Protein AF-A0A317SLW3-F1 (afdb_monomer_lite)

Radius of gyration: 22.42 Å; chains: 1; bounding box: 59×40×47 Å

Structure (mmCIF, N/CA/C/O backbone):
data_AF-A0A317SLW3-F1
#
_entry.id   AF-A0A317SLW3-F1
#
loop_
_atom_site.group_PDB
_atom_site.id
_atom_site.type_symbol
_atom_site.label_atom_id
_atom_site.label_alt_id
_atom_site.label_comp_id
_atom_site.label_asym_id
_atom_site.label_entity_id
_atom_site.label_seq_id
_atom_site.pdbx_PDB_ins_code
_atom_site.Cartn_x
_atom_site.Cartn_y
_atom_site.Cartn_z
_atom_site.occupancy
_atom_site.B_iso_or_equiv
_atom_site.auth_seq_id
_atom_site.auth_comp_id
_atom_site.auth_asym_id
_atom_site.auth_atom_id
_atom_site.pdbx_PDB_model_num
ATOM 1 N N . SER A 1 1 ? 42.976 -28.446 3.395 1.00 30.84 1 SER A N 1
ATOM 2 C CA . SER A 1 1 ? 41.581 -28.714 2.984 1.00 30.84 1 SER A CA 1
ATOM 3 C C . SER A 1 1 ? 40.654 -27.689 3.606 1.00 30.84 1 SER A C 1
ATOM 5 O O . SER A 1 1 ? 40.950 -27.311 4.733 1.00 30.84 1 SER A O 1
ATOM 7 N N . PRO A 1 2 ? 39.479 -27.385 3.028 1.00 50.72 2 PRO A N 1
ATOM 8 C CA . PRO A 1 2 ? 39.105 -27.071 1.635 1.00 50.72 2 PRO A CA 1
ATOM 9 C C . PRO A 1 2 ? 38.513 -25.615 1.605 1.00 50.72 2 PRO A C 1
ATOM 11 O O . PRO A 1 2 ? 38.547 -24.939 2.622 1.00 50.72 2 PRO A O 1
ATOM 14 N N . SER A 1 3 ? 38.066 -24.958 0.531 1.00 37.44 3 SER A N 1
ATOM 15 C CA . SER A 1 3 ? 37.226 -25.420 -0.567 1.00 37.44 3 SER A CA 1
ATOM 16 C C . SER A 1 3 ? 37.436 -24.594 -1.833 1.00 37.44 3 SER A C 1
ATOM 18 O O . SER A 1 3 ? 37.344 -23.370 -1.863 1.00 37.44 3 SER A O 1
ATOM 20 N N . ASN A 1 4 ? 37.693 -25.360 -2.880 1.00 46.94 4 ASN A N 1
ATOM 21 C CA . ASN A 1 4 ? 37.634 -25.049 -4.290 1.00 46.94 4 ASN A CA 1
ATOM 22 C C . ASN A 1 4 ? 36.160 -24.819 -4.688 1.00 46.94 4 ASN A C 1
ATOM 24 O O . ASN A 1 4 ? 35.327 -25.682 -4.421 1.00 46.94 4 ASN A O 1
ATOM 28 N N . TYR A 1 5 ? 35.838 -23.681 -5.307 1.00 36.78 5 TYR A N 1
ATOM 29 C CA . TYR A 1 5 ? 34.632 -23.542 -6.129 1.00 36.78 5 TYR A CA 1
ATOM 30 C C . TYR A 1 5 ? 35.034 -22.886 -7.458 1.00 36.78 5 TYR A C 1
ATOM 32 O O . TYR A 1 5 ? 35.355 -21.695 -7.480 1.00 36.78 5 TYR A O 1
ATOM 40 N N . PRO A 1 6 ? 35.087 -23.654 -8.557 1.00 56.91 6 PRO A N 1
ATOM 41 C CA . PRO A 1 6 ? 35.470 -23.164 -9.867 1.00 56.91 6 PRO A CA 1
ATOM 42 C C . PRO A 1 6 ? 34.224 -22.634 -10.576 1.00 56.91 6 PRO A C 1
ATOM 44 O O . PRO A 1 6 ? 33.366 -23.408 -10.984 1.00 56.91 6 PRO A O 1
ATOM 47 N N . TYR A 1 7 ? 34.121 -21.320 -10.753 1.00 40.25 7 TYR A N 1
ATOM 48 C CA . TYR A 1 7 ? 33.251 -20.760 -11.786 1.00 40.25 7 TYR A CA 1
ATOM 49 C C . TYR A 1 7 ? 34.070 -19.794 -12.629 1.00 40.25 7 TYR A C 1
ATOM 51 O O . TYR A 1 7 ? 34.495 -18.729 -12.187 1.00 40.25 7 TYR A O 1
ATOM 59 N N . GLN A 1 8 ? 34.362 -20.263 -13.838 1.00 43.31 8 GLN A N 1
ATOM 60 C CA . GLN A 1 8 ? 35.115 -19.577 -14.871 1.00 43.31 8 GLN A CA 1
ATOM 61 C C . GLN A 1 8 ? 34.448 -18.238 -15.192 1.00 43.31 8 GLN A C 1
ATOM 63 O O . GLN A 1 8 ? 33.287 -18.188 -15.588 1.00 43.31 8 GLN A O 1
ATOM 68 N N . ILE A 1 9 ? 35.207 -17.158 -15.032 1.00 47.69 9 ILE A N 1
ATOM 69 C CA . ILE A 1 9 ? 34.897 -15.841 -15.582 1.00 47.69 9 ILE A CA 1
ATOM 70 C C . ILE A 1 9 ? 35.158 -15.932 -17.092 1.00 47.69 9 ILE A C 1
ATOM 72 O O . ILE A 1 9 ? 36.314 -16.156 -17.464 1.00 47.69 9 ILE A O 1
ATOM 76 N N . PRO A 1 10 ? 34.175 -15.734 -17.991 1.00 42.03 10 PRO A N 1
ATOM 77 C CA . PRO A 1 10 ? 34.508 -15.420 -19.368 1.00 42.03 10 PRO A CA 1
ATOM 78 C C . PRO A 1 10 ? 35.061 -13.992 -19.388 1.00 42.03 10 PRO A C 1
ATOM 80 O O . PRO A 1 10 ? 34.327 -13.006 -19.324 1.00 42.03 10 PRO A O 1
ATOM 83 N N . LEU A 1 11 ? 36.391 -13.904 -19.416 1.00 50.09 11 LEU A N 1
ATOM 84 C CA . LEU A 1 11 ? 37.143 -12.726 -19.821 1.00 50.09 11 LEU A CA 1
ATOM 85 C C . LEU A 1 11 ? 36.726 -12.342 -21.240 1.00 50.09 11 LEU A C 1
ATOM 87 O O . LEU A 1 11 ? 37.082 -13.016 -22.202 1.00 50.09 11 LEU A O 1
ATOM 91 N N . ALA A 1 12 ? 36.037 -11.218 -21.365 1.00 45.72 12 ALA A N 1
ATOM 92 C CA . ALA A 1 12 ? 36.122 -10.393 -22.558 1.00 45.72 12 ALA A CA 1
ATOM 93 C C . ALA A 1 12 ? 35.972 -8.918 -22.160 1.00 45.72 12 ALA A C 1
ATOM 95 O O . ALA A 1 12 ? 34.989 -8.257 -22.477 1.00 45.72 12 ALA A O 1
ATOM 96 N N . CYS A 1 13 ? 36.969 -8.400 -21.438 1.00 45.09 13 CYS A N 1
ATOM 97 C CA . CYS A 1 13 ? 37.323 -6.988 -21.549 1.00 45.09 13 CYS A CA 1
ATOM 98 C C . CYS A 1 13 ? 38.068 -6.824 -22.880 1.00 45.09 13 CYS A C 1
ATOM 100 O O . CYS A 1 13 ? 39.253 -7.138 -22.954 1.00 45.09 13 CYS A O 1
ATOM 102 N N . ALA A 1 14 ? 37.380 -6.377 -23.929 1.00 55.56 14 ALA A N 1
ATOM 103 C CA . ALA A 1 14 ? 38.040 -5.810 -25.104 1.00 55.56 14 ALA A CA 1
ATOM 104 C C . ALA A 1 14 ? 38.285 -4.303 -24.864 1.00 55.56 14 ALA A C 1
ATOM 106 O O . ALA A 1 14 ? 37.487 -3.672 -24.161 1.00 55.56 14 ALA A O 1
ATOM 107 N N . PRO A 1 15 ? 39.397 -3.739 -25.369 1.00 56.66 15 PRO A N 1
ATOM 108 C CA . PRO A 1 15 ? 39.832 -2.385 -25.043 1.00 56.66 15 PRO A CA 1
ATOM 109 C C . PRO A 1 15 ? 38.891 -1.305 -25.592 1.00 56.66 15 PRO A C 1
ATOM 111 O O . PRO A 1 15 ? 38.183 -1.496 -26.577 1.00 56.66 15 PRO A O 1
ATOM 114 N N . LEU A 1 16 ? 38.906 -0.163 -24.902 1.00 61.38 16 LEU A N 1
ATOM 115 C CA . LEU A 1 16 ? 38.227 1.080 -25.257 1.00 61.38 16 LEU A CA 1
ATOM 116 C C . LEU A 1 16 ? 38.640 1.549 -26.658 1.00 61.38 16 LEU A C 1
ATOM 118 O O . LEU A 1 16 ? 39.768 2.002 -26.824 1.00 61.38 16 LEU A O 1
ATOM 122 N N . ASP A 1 17 ? 37.705 1.553 -27.608 1.00 44.03 17 ASP A N 1
ATOM 123 C CA . ASP A 1 17 ? 37.828 2.348 -28.829 1.00 44.03 17 ASP A CA 1
ATOM 124 C C . ASP 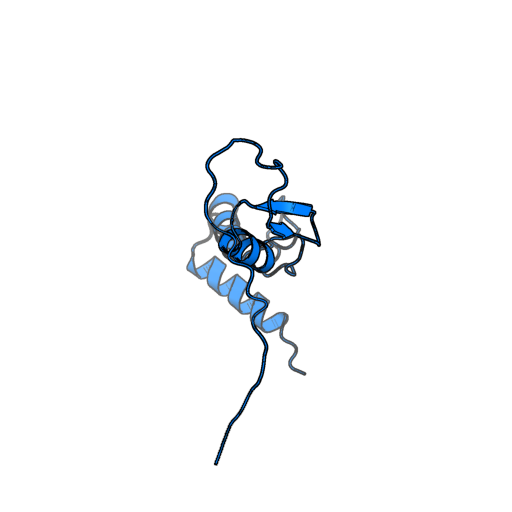A 1 17 ? 36.659 3.328 -28.946 1.00 44.03 17 ASP A C 1
ATOM 126 O O . ASP A 1 17 ? 35.479 2.974 -28.992 1.00 44.03 17 ASP A O 1
ATOM 130 N N . THR A 1 18 ? 37.025 4.607 -28.932 1.00 64.94 18 THR A N 1
ATOM 131 C CA . THR A 1 18 ? 36.135 5.762 -29.033 1.00 64.94 18 THR A CA 1
ATOM 132 C C . THR A 1 18 ? 35.700 5.926 -30.484 1.00 64.94 18 THR A C 1
ATOM 134 O O . THR A 1 18 ? 36.284 6.724 -31.204 1.00 64.94 18 THR A O 1
ATOM 137 N N . THR A 1 19 ? 34.665 5.215 -30.931 1.00 50.62 19 THR A N 1
ATOM 138 C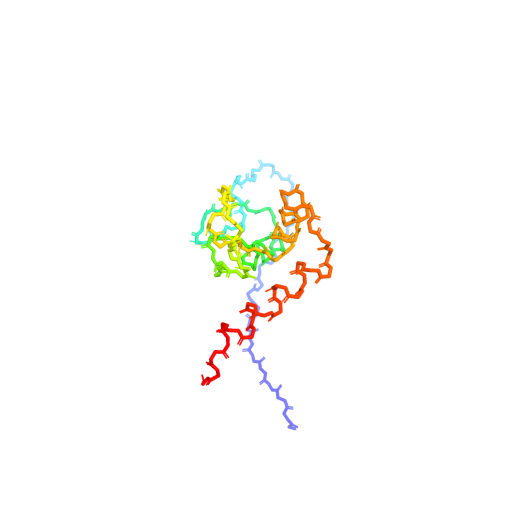 CA . THR A 1 19 ? 33.851 5.663 -32.072 1.00 50.62 19 THR A CA 1
ATOM 139 C C . THR A 1 19 ? 32.385 5.294 -31.862 1.00 50.62 19 THR A C 1
ATOM 141 O O . THR A 1 19 ? 32.035 4.241 -31.335 1.00 50.62 19 THR A O 1
ATOM 144 N N . ALA A 1 20 ? 31.521 6.251 -32.180 1.00 63.94 20 ALA A N 1
ATOM 145 C CA . ALA A 1 20 ? 30.094 6.210 -31.941 1.00 63.94 20 ALA A CA 1
ATOM 146 C C . ALA A 1 20 ? 29.389 5.179 -32.836 1.00 63.94 20 ALA A C 1
ATOM 148 O O . ALA A 1 20 ? 29.179 5.443 -34.010 1.00 63.94 20 ALA A O 1
ATOM 149 N N . ASP A 1 21 ? 28.953 4.068 -32.246 1.00 56.44 21 ASP A N 1
ATOM 150 C CA . ASP A 1 21 ? 27.689 3.404 -32.585 1.00 56.44 21 ASP A CA 1
ATOM 151 C C . ASP A 1 21 ? 27.257 2.547 -31.386 1.00 56.44 21 ASP A C 1
ATOM 153 O O . ASP A 1 21 ? 27.620 1.383 -31.230 1.00 56.44 21 ASP A O 1
ATOM 157 N N . ARG A 1 22 ? 26.558 3.169 -30.429 1.00 56.78 22 ARG A N 1
ATOM 158 C CA . ARG A 1 22 ? 25.955 2.424 -29.320 1.00 56.78 22 ARG A CA 1
ATOM 159 C C . ARG A 1 22 ? 24.622 1.886 -29.833 1.00 56.78 22 ARG A C 1
ATOM 161 O O . ARG A 1 22 ? 23.713 2.708 -30.003 1.00 56.78 22 ARG A O 1
ATOM 168 N N . PRO A 1 23 ? 24.433 0.563 -30.009 1.00 50.66 23 PRO A N 1
ATOM 169 C CA . PRO A 1 23 ? 23.096 0.045 -30.223 1.00 50.66 23 PRO A CA 1
ATOM 170 C C . PRO A 1 23 ? 22.260 0.514 -29.036 1.00 50.66 23 PRO A C 1
ATOM 172 O O . PRO A 1 23 ? 22.572 0.230 -27.879 1.00 50.66 23 PRO A O 1
ATOM 175 N N . SER A 1 24 ? 21.212 1.289 -29.310 1.00 52.75 24 SER A N 1
ATOM 176 C CA . SER A 1 24 ? 20.308 1.865 -28.303 1.00 52.75 24 SER A CA 1
ATOM 177 C C . SER A 1 24 ? 19.424 0.800 -27.638 1.00 52.75 24 SER A C 1
ATOM 179 O O . SER A 1 24 ? 18.327 1.088 -27.160 1.00 52.75 24 SER A O 1
ATOM 181 N N . ASN A 1 25 ? 19.902 -0.444 -27.607 1.00 50.38 25 ASN A N 1
ATOM 182 C CA . ASN A 1 25 ? 19.330 -1.533 -26.856 1.00 50.38 25 ASN A CA 1
ATOM 183 C C . ASN A 1 25 ? 19.855 -1.427 -25.424 1.00 50.38 25 ASN A C 1
ATOM 185 O O . ASN A 1 25 ? 21.052 -1.575 -25.180 1.00 50.38 25 ASN A O 1
ATOM 189 N N . PRO A 1 26 ? 18.981 -1.130 -24.459 1.00 56.09 26 PRO A N 1
ATOM 190 C CA . PRO A 1 26 ? 19.382 -1.111 -23.070 1.00 56.09 26 PRO A CA 1
ATOM 191 C C . PRO A 1 26 ? 19.799 -2.532 -22.675 1.00 56.09 26 PRO A C 1
ATOM 193 O O . PRO A 1 26 ? 19.024 -3.463 -22.897 1.00 56.09 26 PRO A O 1
ATOM 196 N N . PRO A 1 27 ? 20.993 -2.712 -22.087 1.00 68.75 27 PRO A N 1
ATOM 197 C CA . PRO A 1 27 ? 21.529 -4.038 -21.785 1.00 68.75 27 PRO A CA 1
ATOM 198 C C . PRO A 1 27 ? 20.751 -4.774 -20.686 1.00 68.75 27 PRO A C 1
ATOM 200 O O . PRO A 1 27 ? 20.920 -5.976 -20.514 1.00 68.75 27 PRO A O 1
ATOM 203 N N . TYR A 1 28 ? 19.887 -4.076 -19.943 1.00 75.00 28 TYR A N 1
ATOM 204 C CA . TYR A 1 28 ? 19.165 -4.632 -18.803 1.00 75.00 28 TYR A CA 1
ATOM 205 C C . TYR A 1 28 ? 17.658 -4.516 -19.021 1.00 75.00 28 TYR A C 1
ATOM 207 O O . TYR A 1 28 ? 17.054 -3.473 -18.768 1.00 75.00 28 TYR A O 1
ATOM 215 N N . ILE A 1 29 ? 17.041 -5.598 -19.491 1.00 74.19 29 ILE A N 1
ATOM 216 C CA . ILE A 1 29 ? 15.603 -5.676 -19.760 1.00 74.19 29 ILE A CA 1
ATOM 217 C C . ILE A 1 29 ? 14.958 -6.589 -18.717 1.00 74.19 29 ILE A C 1
ATOM 219 O O . ILE A 1 29 ? 15.474 -7.655 -18.387 1.00 74.19 29 ILE A O 1
ATOM 223 N N . CYS A 1 30 ? 13.827 -6.166 -18.158 1.00 76.12 30 CYS A N 1
ATOM 224 C CA . CYS A 1 30 ? 13.019 -7.049 -17.331 1.00 76.12 30 CYS A CA 1
ATOM 225 C C . CYS A 1 30 ? 12.310 -8.061 -18.226 1.00 76.12 30 CYS A C 1
ATOM 227 O O . CYS A 1 30 ? 11.374 -7.699 -18.917 1.00 76.12 30 CYS A O 1
ATOM 229 N N . GLU A 1 31 ? 12.705 -9.326 -18.190 1.00 70.88 31 GLU A N 1
ATOM 230 C CA . GLU A 1 31 ? 12.120 -10.397 -19.019 1.00 70.88 31 GLU A CA 1
ATOM 231 C C . GLU A 1 31 ? 10.616 -10.611 -18.804 1.00 70.88 31 GLU A C 1
ATOM 233 O O . GLU A 1 31 ? 9.955 -11.230 -19.625 1.00 70.88 31 GLU A O 1
ATOM 238 N N . ILE A 1 32 ? 10.063 -10.100 -17.705 1.00 67.81 32 ILE A N 1
ATOM 239 C CA . ILE A 1 32 ? 8.672 -10.344 -17.336 1.00 67.81 32 ILE A CA 1
ATOM 240 C C . ILE A 1 32 ? 7.762 -9.153 -17.716 1.00 67.81 32 ILE A C 1
ATOM 242 O O . ILE A 1 32 ? 6.547 -9.300 -17.828 1.00 67.81 32 ILE A O 1
ATOM 246 N N . CYS A 1 33 ? 8.307 -7.948 -17.915 1.00 74.81 33 CYS A N 1
ATOM 247 C CA . CYS A 1 33 ? 7.519 -6.785 -18.356 1.00 74.81 33 CYS A CA 1
ATOM 248 C C . CYS A 1 33 ? 8.200 -5.891 -19.389 1.00 74.81 33 CYS A C 1
ATOM 250 O O . CYS A 1 33 ? 7.775 -4.748 -19.588 1.00 74.81 33 CYS A O 1
ATOM 252 N N . GLU A 1 34 ? 9.291 -6.393 -19.953 1.00 74.25 34 GLU A N 1
ATOM 253 C CA . GLU A 1 34 ? 10.108 -5.842 -21.035 1.00 74.25 34 GLU A CA 1
ATOM 254 C C . GLU A 1 34 ? 10.575 -4.405 -20.789 1.00 74.25 34 GLU A C 1
ATOM 256 O O . GLU A 1 34 ? 10.947 -3.663 -21.697 1.00 74.25 34 GLU A O 1
ATOM 261 N N . THR A 1 35 ? 10.576 -3.995 -19.518 1.00 73.44 35 THR A N 1
ATOM 262 C CA . THR A 1 35 ? 10.981 -2.652 -19.127 1.00 73.44 35 THR A CA 1
ATOM 263 C C . THR A 1 35 ? 12.493 -2.547 -19.185 1.00 73.44 35 THR A C 1
ATOM 265 O O . THR A 1 35 ? 13.224 -3.410 -18.699 1.00 73.44 35 THR A O 1
ATOM 268 N N . LYS A 1 36 ? 12.932 -1.468 -19.816 1.00 77.44 36 LYS A N 1
ATOM 269 C CA . LYS A 1 36 ? 14.293 -1.219 -20.255 1.00 77.44 36 LYS A CA 1
ATOM 270 C C . LYS A 1 36 ? 15.038 -0.351 -19.239 1.00 77.44 36 LYS A C 1
ATOM 272 O O . LYS A 1 36 ? 14.576 0.740 -18.914 1.00 77.44 36 LYS A O 1
ATOM 277 N N . PHE A 1 37 ? 16.199 -0.808 -18.775 1.00 77.06 37 PHE A N 1
ATOM 278 C CA . PHE A 1 37 ? 17.044 -0.105 -17.808 1.00 77.06 37 PHE A CA 1
ATOM 279 C C . PHE A 1 37 ? 18.459 0.101 -18.351 1.00 77.06 37 PHE A C 1
ATOM 281 O O . PHE A 1 37 ? 19.025 -0.756 -19.027 1.00 77.06 37 PHE A O 1
ATOM 288 N N . GLY A 1 38 ? 19.057 1.246 -18.014 1.00 77.25 38 GLY A N 1
ATOM 289 C CA . GLY A 1 38 ? 20.445 1.555 -18.369 1.00 77.25 38 GLY A CA 1
ATOM 290 C C . GLY A 1 38 ? 21.485 0.912 -17.445 1.00 77.25 38 GLY A C 1
ATOM 291 O O . GLY A 1 38 ? 22.667 0.914 -17.775 1.00 77.25 38 GLY A O 1
ATOM 292 N N . ARG A 1 39 ? 21.071 0.373 -16.288 1.00 77.19 39 ARG A N 1
ATOM 293 C CA . ARG A 1 39 ? 21.959 -0.214 -15.271 1.00 77.19 39 ARG A CA 1
ATOM 294 C C . ARG A 1 39 ? 21.358 -1.476 -14.656 1.00 77.19 39 ARG A C 1
ATOM 296 O O . ARG A 1 39 ? 20.146 -1.571 -14.465 1.00 77.19 39 ARG A O 1
ATOM 303 N N . GLU A 1 40 ? 22.228 -2.399 -14.254 1.00 74.38 40 GLU A N 1
ATOM 304 C CA . GLU A 1 40 ? 21.839 -3.652 -13.599 1.00 74.38 40 GLU A CA 1
ATOM 305 C C . GLU A 1 40 ? 21.191 -3.418 -12.221 1.00 74.38 40 GLU A C 1
ATOM 307 O O . GLU A 1 40 ? 20.231 -4.092 -11.853 1.00 74.38 40 GLU A O 1
ATOM 312 N N . THR A 1 41 ? 21.677 -2.436 -11.454 1.00 76.50 41 THR A N 1
ATOM 313 C CA . THR A 1 41 ? 21.149 -2.096 -10.120 1.00 76.50 41 THR A CA 1
ATOM 314 C C . THR A 1 41 ? 19.697 -1.629 -10.178 1.00 76.50 41 THR A C 1
ATOM 316 O O . THR A 1 41 ? 18.885 -2.008 -9.329 1.00 76.50 41 THR A O 1
ATOM 319 N N . ASP A 1 42 ? 19.351 -0.862 -11.212 1.00 77.25 42 ASP A N 1
ATOM 320 C CA . ASP A 1 42 ? 17.991 -0.393 -11.456 1.00 77.25 42 ASP A CA 1
ATOM 321 C C . ASP A 1 42 ? 17.070 -1.553 -11.860 1.00 77.25 42 ASP A C 1
ATOM 323 O O . ASP A 1 42 ? 15.960 -1.648 -11.333 1.00 77.25 42 ASP A O 1
ATOM 327 N N . LEU A 1 43 ? 17.553 -2.491 -12.688 1.00 80.50 43 LEU A N 1
ATOM 328 C CA . LEU A 1 43 ? 16.828 -3.721 -13.026 1.00 80.50 43 LEU A CA 1
ATOM 329 C C . LEU A 1 43 ? 16.619 -4.624 -11.797 1.00 80.50 43 LEU A C 1
ATOM 331 O O . LEU A 1 43 ? 15.510 -5.109 -11.575 1.00 80.50 43 LEU A O 1
ATOM 335 N N . LYS A 1 44 ? 17.647 -4.836 -10.964 1.00 74.44 44 LYS A N 1
ATOM 336 C CA . LYS A 1 44 ? 17.546 -5.627 -9.721 1.00 74.44 44 LYS A CA 1
ATOM 337 C C . LYS A 1 44 ? 16.535 -5.021 -8.751 1.00 74.44 44 LYS A C 1
ATOM 339 O O . LYS A 1 44 ? 15.711 -5.744 -8.188 1.00 74.44 44 LYS A O 1
ATOM 344 N N . ARG A 1 45 ? 16.560 -3.695 -8.578 1.00 74.62 45 ARG A N 1
ATOM 345 C CA . ARG A 1 45 ? 15.561 -2.978 -7.775 1.00 74.62 45 ARG A CA 1
AT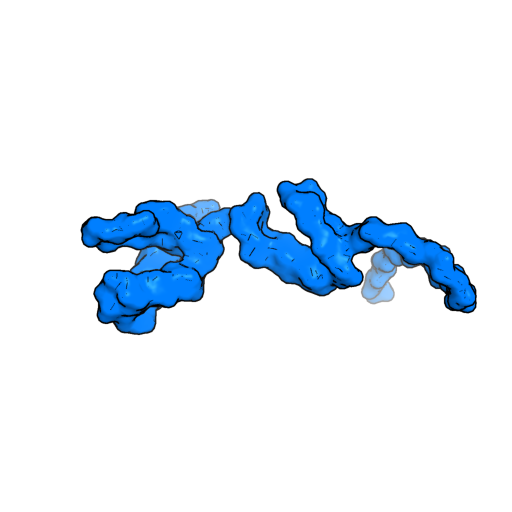OM 346 C C . ARG A 1 45 ? 14.168 -3.154 -8.374 1.00 74.62 45 ARG A C 1
ATOM 348 O O . ARG A 1 45 ? 13.256 -3.546 -7.657 1.00 74.62 45 ARG A O 1
ATOM 355 N N . HIS A 1 46 ? 14.023 -2.946 -9.679 1.00 75.69 46 HIS A N 1
ATOM 356 C CA . HIS A 1 46 ? 12.762 -3.096 -10.399 1.00 75.69 46 HIS A CA 1
ATOM 357 C C . HIS A 1 46 ? 12.154 -4.500 -10.261 1.00 75.69 46 HIS A C 1
ATOM 359 O O . HIS A 1 46 ? 10.969 -4.605 -9.942 1.00 75.69 46 HIS A O 1
ATOM 365 N N . LYS A 1 47 ? 12.950 -5.567 -10.426 1.00 66.69 47 LYS A N 1
ATOM 366 C CA . LYS A 1 47 ? 12.493 -6.957 -10.248 1.00 66.69 47 LYS A CA 1
ATOM 367 C C . LYS A 1 47 ? 11.953 -7.207 -8.833 1.00 66.69 47 LYS A C 1
ATOM 369 O O . LYS A 1 47 ? 11.012 -7.973 -8.671 1.00 66.69 47 LYS A O 1
ATOM 374 N N . ARG A 1 48 ? 12.503 -6.535 -7.815 1.00 63.69 48 ARG A N 1
ATOM 375 C CA . ARG A 1 48 ? 12.071 -6.679 -6.413 1.00 63.69 48 ARG A CA 1
ATOM 376 C C . ARG A 1 48 ? 10.854 -5.835 -6.037 1.00 63.69 48 ARG A C 1
ATOM 378 O O . ARG A 1 48 ? 10.123 -6.219 -5.132 1.00 63.69 48 ARG A O 1
ATOM 385 N N . THR A 1 49 ? 10.647 -4.680 -6.668 1.00 57.19 49 THR A N 1
ATOM 386 C CA . THR A 1 49 ? 9.667 -3.685 -6.191 1.00 57.19 49 THR A CA 1
ATOM 387 C C . THR A 1 49 ? 8.452 -3.500 -7.096 1.00 57.19 49 THR A C 1
ATOM 389 O O . THR A 1 49 ? 7.521 -2.782 -6.724 1.00 57.19 49 THR A O 1
ATOM 392 N N . THR A 1 50 ? 8.424 -4.125 -8.276 1.00 57.91 50 THR A N 1
ATOM 393 C CA . THR A 1 50 ? 7.388 -3.844 -9.278 1.00 57.91 50 THR A CA 1
ATOM 394 C C . THR A 1 50 ? 6.157 -4.734 -9.122 1.00 57.91 50 THR A C 1
ATOM 396 O O . THR A 1 50 ? 6.235 -5.960 -9.114 1.00 57.91 50 THR A O 1
ATOM 399 N N . LYS A 1 51 ? 4.989 -4.080 -9.120 1.00 54.25 51 LYS A N 1
ATOM 400 C CA . LYS A 1 51 ? 3.623 -4.644 -9.097 1.00 54.25 51 LYS A CA 1
ATOM 401 C C . LYS A 1 51 ? 3.344 -5.736 -10.142 1.00 54.25 51 LYS A C 1
ATOM 403 O O . LYS A 1 51 ? 2.402 -6.496 -9.974 1.00 54.25 51 LYS A O 1
ATOM 408 N N . LYS A 1 52 ? 4.128 -5.804 -11.221 1.00 55.56 52 LYS A N 1
ATOM 409 C CA . LYS A 1 52 ? 3.977 -6.810 -12.280 1.00 55.56 52 LYS A CA 1
ATOM 410 C C . LYS A 1 52 ? 4.533 -8.191 -11.894 1.00 55.56 52 LYS A C 1
ATOM 412 O O . LYS A 1 52 ? 4.119 -9.171 -12.500 1.00 55.56 52 LYS A O 1
ATOM 417 N N . HIS A 1 53 ? 5.454 -8.276 -10.924 1.00 56.88 53 HIS A N 1
ATOM 418 C CA . HIS A 1 53 ? 6.158 -9.527 -10.562 1.00 56.88 53 HIS A CA 1
ATOM 419 C C . HIS A 1 53 ? 6.197 -9.799 -9.056 1.00 56.88 53 HIS A C 1
ATOM 421 O O . HIS A 1 53 ? 6.524 -10.902 -8.637 1.00 56.88 53 HIS A O 1
ATOM 427 N N . SER A 1 54 ? 5.871 -8.800 -8.236 1.00 50.22 54 SER A N 1
ATOM 428 C CA . SER A 1 54 ? 5.712 -8.955 -6.794 1.00 50.22 54 SER A CA 1
ATOM 429 C C . SER A 1 54 ? 4.235 -9.202 -6.466 1.00 50.22 54 SER A C 1
ATOM 431 O O . SER A 1 54 ? 3.385 -8.458 -6.972 1.00 50.22 54 SER A O 1
ATOM 433 N N . PRO A 1 55 ? 3.902 -10.201 -5.623 1.00 55.50 55 PRO A N 1
ATOM 434 C CA . PRO A 1 55 ? 2.541 -10.369 -5.131 1.00 55.50 55 PRO A CA 1
ATOM 435 C C . PRO A 1 55 ? 2.100 -9.103 -4.379 1.00 55.50 55 PRO A C 1
ATOM 437 O O . PRO A 1 55 ? 2.947 -8.390 -3.824 1.00 55.50 55 PRO A O 1
ATOM 440 N N . PRO A 1 56 ? 0.791 -8.784 -4.350 1.00 59.28 56 PRO A N 1
ATOM 441 C CA . PRO A 1 56 ? 0.281 -7.639 -3.609 1.00 59.28 56 PRO A CA 1
ATOM 442 C C . PRO A 1 56 ? 0.679 -7.756 -2.134 1.00 59.28 56 PRO A C 1
ATOM 444 O O . PRO A 1 56 ? 0.066 -8.478 -1.351 1.00 59.28 56 PRO A O 1
ATOM 447 N N . SER A 1 57 ? 1.735 -7.026 -1.779 1.00 68.19 57 SER A N 1
ATOM 448 C CA . SER A 1 57 ? 2.403 -7.086 -0.477 1.00 68.19 57 SER A CA 1
ATOM 449 C C . SER A 1 57 ? 1.782 -6.113 0.527 1.00 68.19 57 SER A C 1
ATOM 451 O O . SER A 1 57 ? 2.457 -5.647 1.444 1.00 68.19 57 SER A O 1
ATOM 453 N N . GLY A 1 58 ? 0.523 -5.734 0.315 1.00 80.56 58 GLY A N 1
ATOM 454 C CA . GLY A 1 58 ? -0.221 -4.822 1.167 1.00 80.56 58 GLY A CA 1
ATOM 455 C C . GLY A 1 58 ? -1.710 -5.168 1.216 1.00 80.56 58 GLY A C 1
ATOM 456 O O . GLY A 1 58 ? -2.214 -5.893 0.346 1.00 80.56 58 GLY A O 1
ATOM 457 N N . PRO A 1 59 ? -2.418 -4.642 2.228 1.00 85.19 59 PRO A N 1
ATOM 458 C CA . PRO A 1 59 ? -3.833 -4.918 2.413 1.00 85.19 59 PRO A CA 1
ATOM 459 C C . PRO A 1 59 ? -4.693 -4.174 1.383 1.00 85.19 59 PRO A C 1
ATOM 461 O O . PRO A 1 59 ? -4.221 -3.254 0.715 1.00 85.19 59 PRO A O 1
ATOM 464 N N . ALA A 1 60 ? -5.960 -4.564 1.247 1.00 88.69 60 ALA A N 1
ATOM 465 C CA . ALA A 1 60 ? -6.988 -3.756 0.586 1.00 88.69 60 ALA A CA 1
ATOM 466 C C . ALA A 1 60 ? -7.626 -2.787 1.590 1.00 88.69 60 ALA A C 1
ATOM 468 O O . ALA A 1 60 ? -7.615 -3.043 2.794 1.00 88.69 60 ALA A O 1
ATOM 469 N N . CYS A 1 61 ? -8.201 -1.685 1.109 1.00 89.75 61 CYS A N 1
ATOM 470 C CA . CYS A 1 61 ? -8.984 -0.819 1.980 1.00 89.75 61 CYS A CA 1
ATOM 471 C C . CYS A 1 61 ? -10.403 -1.377 2.142 1.00 89.75 61 CYS A C 1
ATOM 473 O O . CYS A 1 61 ? -11.116 -1.544 1.156 1.00 89.75 61 CYS A O 1
ATOM 475 N N . THR A 1 62 ? -10.802 -1.642 3.386 1.00 86.69 62 THR A N 1
ATOM 476 C CA . THR A 1 62 ? -12.127 -2.173 3.748 1.00 86.69 62 THR A CA 1
ATOM 477 C C . THR A 1 62 ? -13.092 -1.097 4.248 1.00 86.69 62 THR A C 1
ATOM 479 O O . THR A 1 62 ? -14.184 -1.423 4.701 1.00 86.69 62 THR A O 1
ATOM 482 N N . GLU A 1 63 ? -12.706 0.179 4.183 1.00 84.94 63 GLU A N 1
ATOM 483 C CA . GLU A 1 63 ? -13.558 1.280 4.635 1.00 84.94 63 GLU A CA 1
ATOM 484 C C . GLU A 1 63 ? -14.772 1.457 3.706 1.00 84.94 63 GLU A C 1
ATOM 486 O O . GLU A 1 63 ? -14.617 1.475 2.474 1.00 84.94 63 GLU A O 1
ATOM 491 N N . PRO A 1 64 ? -15.985 1.611 4.265 1.00 84.19 64 PRO A N 1
ATOM 492 C CA . PRO A 1 64 ? -17.200 1.763 3.481 1.00 84.19 64 PRO A CA 1
ATOM 493 C C . PRO A 1 64 ? -17.142 3.042 2.636 1.00 84.19 64 PRO A C 1
ATOM 495 O O . PRO A 1 64 ? -16.808 4.122 3.116 1.00 84.19 64 PRO A O 1
ATOM 498 N N . GLY A 1 65 ? -17.456 2.919 1.344 1.00 83.50 65 GLY A N 1
ATOM 499 C CA . GLY A 1 65 ? -17.387 4.038 0.396 1.00 83.50 65 GLY A CA 1
ATOM 500 C C . GLY A 1 65 ? -15.981 4.338 -0.138 1.00 83.50 65 GLY A C 1
ATOM 501 O O . GLY A 1 65 ? -15.800 5.293 -0.898 1.00 83.50 65 GLY A O 1
ATOM 502 N N . CYS A 1 66 ? -14.979 3.520 0.200 1.00 87.56 66 CYS A N 1
ATOM 503 C CA . CYS A 1 66 ? -13.650 3.659 -0.374 1.00 87.56 66 CYS A CA 1
ATOM 504 C C . CYS A 1 66 ? -13.628 3.268 -1.861 1.00 87.56 66 CYS A C 1
ATOM 506 O O . CYS A 1 66 ? -14.015 2.169 -2.250 1.00 87.56 66 CYS A O 1
ATOM 508 N N . LYS A 1 67 ? -13.071 4.146 -2.703 1.00 83.25 67 LYS A N 1
ATOM 509 C CA . LYS A 1 67 ? -12.885 3.901 -4.147 1.00 83.25 67 LYS A CA 1
ATOM 510 C C . LYS A 1 67 ? -11.744 2.921 -4.473 1.00 83.25 67 LYS A C 1
ATOM 512 O O . LYS A 1 67 ? -11.499 2.644 -5.643 1.00 83.25 67 LYS A O 1
ATOM 517 N N . HIS A 1 68 ? -11.034 2.407 -3.465 1.00 79.56 68 HIS A N 1
ATOM 518 C CA . HIS A 1 68 ? -9.900 1.490 -3.624 1.00 79.56 68 HIS A CA 1
ATOM 519 C C . HIS A 1 68 ? -10.136 0.142 -2.917 1.00 79.56 68 HIS A C 1
ATOM 521 O O . HIS A 1 68 ? -9.461 -0.153 -1.930 1.00 79.56 68 HIS A O 1
ATOM 527 N N . PRO A 1 69 ? -11.045 -0.704 -3.441 1.00 76.94 69 PRO A N 1
ATOM 528 C CA . PRO A 1 69 ? -11.278 -2.048 -2.904 1.00 76.94 69 PRO A CA 1
ATOM 529 C C . PRO A 1 69 ? -10.153 -3.036 -3.259 1.00 76.94 69 PRO A C 1
ATOM 531 O O . PRO A 1 69 ? -10.087 -4.136 -2.720 1.00 76.94 69 PRO A O 1
ATOM 534 N N . ALA A 1 70 ? -9.262 -2.673 -4.187 1.00 80.69 70 ALA A N 1
ATOM 535 C CA . ALA A 1 70 ? -8.154 -3.523 -4.604 1.00 80.69 70 ALA A CA 1
ATOM 536 C C . ALA A 1 70 ? -7.013 -3.529 -3.574 1.00 80.69 70 ALA A C 1
ATOM 538 O O . ALA A 1 70 ? -6.714 -2.510 -2.947 1.00 80.69 70 ALA A O 1
ATOM 539 N N . ARG A 1 71 ? -6.315 -4.668 -3.464 1.00 83.00 71 ARG A N 1
ATOM 540 C CA . ARG A 1 71 ? -5.102 -4.787 -2.642 1.00 83.00 71 ARG A CA 1
ATOM 541 C C . ARG A 1 71 ? -4.028 -3.828 -3.141 1.00 83.00 71 ARG A C 1
ATOM 543 O O . ARG A 1 71 ? -3.716 -3.764 -4.337 1.00 83.00 71 ARG A O 1
ATOM 550 N N . PHE A 1 72 ? -3.440 -3.091 -2.208 1.00 84.38 72 PHE A N 1
ATOM 551 C CA . PHE A 1 72 ? -2.300 -2.245 -2.505 1.00 84.38 72 PHE A CA 1
ATOM 552 C C . PHE A 1 72 ? -1.072 -3.125 -2.713 1.00 84.38 72 PHE A C 1
ATOM 554 O O . PHE A 1 72 ? -0.855 -4.117 -2.026 1.00 84.38 72 PHE A O 1
ATOM 561 N N . THR A 1 73 ? -0.221 -2.751 -3.660 1.00 76.81 73 THR A N 1
ATOM 562 C CA . THR A 1 73 ? 1.015 -3.507 -3.892 1.00 76.81 73 THR A CA 1
ATOM 563 C C . THR A 1 73 ? 2.095 -3.236 -2.875 1.00 76.81 73 THR A C 1
ATOM 565 O O . THR A 1 73 ? 3.072 -3.975 -2.804 1.00 76.81 73 THR A O 1
ATOM 568 N N . ARG A 1 74 ? 1.940 -2.161 -2.105 1.00 80.19 74 ARG A N 1
ATOM 569 C CA . ARG A 1 74 ? 2.904 -1.713 -1.116 1.00 80.19 74 ARG A CA 1
ATOM 570 C C . ARG A 1 74 ? 2.172 -1.152 0.107 1.00 80.19 74 ARG A C 1
ATOM 572 O O . ARG A 1 74 ? 1.156 -0.470 -0.039 1.00 80.19 74 ARG A O 1
ATOM 579 N N . VAL A 1 75 ? 2.694 -1.440 1.300 1.00 84.81 75 VAL A N 1
ATOM 580 C CA . VAL A 1 75 ? 2.113 -1.008 2.588 1.00 84.81 75 VAL A CA 1
ATOM 581 C C . VAL A 1 75 ? 2.207 0.500 2.823 1.00 84.81 75 VAL A C 1
ATOM 583 O O . VAL A 1 75 ? 1.307 1.083 3.408 1.00 84.81 75 VAL A O 1
ATOM 586 N N . ASP A 1 76 ? 3.260 1.153 2.342 1.00 85.88 76 ASP A N 1
ATOM 587 C CA . ASP A 1 76 ? 3.447 2.610 2.395 1.00 85.88 76 ASP A CA 1
ATOM 588 C C . ASP A 1 76 ? 2.376 3.355 1.585 1.00 85.88 76 ASP A C 1
ATOM 590 O O . ASP A 1 76 ? 1.779 4.311 2.084 1.00 85.88 76 ASP A O 1
ATOM 594 N N . ASN A 1 77 ? 2.057 2.865 0.384 1.00 88.44 77 ASN A N 1
ATOM 595 C CA . ASN A 1 77 ? 0.970 3.391 -0.438 1.00 88.44 77 ASN A CA 1
ATOM 596 C C . ASN A 1 77 ? -0.382 3.244 0.268 1.00 88.44 77 ASN A C 1
ATOM 598 O O . ASN A 1 77 ? -1.179 4.183 0.254 1.00 88.44 77 ASN A O 1
ATOM 602 N N . PHE A 1 78 ? -0.625 2.100 0.921 1.00 90.44 78 PHE A N 1
ATOM 603 C CA . PHE A 1 78 ? -1.820 1.913 1.742 1.00 90.44 78 PHE A CA 1
ATOM 604 C C . PHE A 1 78 ? -1.859 2.907 2.909 1.00 90.44 78 PHE A C 1
ATOM 606 O O . PHE A 1 78 ? -2.862 3.592 3.067 1.00 90.44 78 PHE A O 1
ATOM 613 N N . LYS A 1 79 ? -0.773 3.070 3.681 1.00 90.88 79 LYS A N 1
ATOM 614 C CA . LYS A 1 79 ? -0.725 4.042 4.791 1.00 90.88 79 LYS A CA 1
ATOM 615 C C . LYS A 1 79 ? -1.024 5.459 4.322 1.00 90.88 79 LYS A C 1
ATOM 617 O O . LYS A 1 79 ? -1.781 6.176 4.969 1.00 90.88 79 LYS A O 1
ATOM 622 N N . HIS A 1 80 ? -0.435 5.873 3.200 1.00 91.19 80 HIS A N 1
ATOM 623 C CA . HIS A 1 80 ? -0.692 7.193 2.636 1.00 91.19 80 HIS A CA 1
ATOM 624 C C . HIS A 1 80 ? -2.165 7.357 2.244 1.00 91.19 80 HIS A C 1
ATOM 626 O O . HIS A 1 80 ? -2.791 8.354 2.605 1.00 91.19 80 HIS A O 1
ATOM 632 N N . HIS A 1 81 ? -2.730 6.357 1.562 1.00 91.50 81 HIS A N 1
ATOM 633 C CA . HIS A 1 81 ? -4.150 6.303 1.228 1.00 91.50 81 HIS A CA 1
ATOM 634 C C . HIS A 1 81 ? -5.035 6.394 2.481 1.00 91.50 81 HIS A C 1
ATOM 636 O O . HIS A 1 81 ? -5.946 7.215 2.521 1.00 91.50 81 HIS A O 1
ATOM 642 N N . PHE A 1 82 ? -4.734 5.607 3.513 1.00 91.25 82 PHE A N 1
ATOM 643 C CA . PHE A 1 82 ? -5.525 5.513 4.737 1.00 91.25 82 PHE A CA 1
ATOM 644 C C . PHE A 1 82 ? -5.553 6.844 5.500 1.00 91.25 82 PHE A C 1
ATOM 646 O O . PHE A 1 82 ? -6.610 7.313 5.919 1.00 91.25 82 PHE A O 1
ATOM 653 N N . LYS A 1 83 ? -4.405 7.528 5.562 1.00 91.31 83 LYS A N 1
ATOM 654 C CA . LYS A 1 83 ? -4.291 8.868 6.152 1.00 91.31 83 LYS A CA 1
ATOM 655 C C . LYS A 1 83 ? -5.042 9.933 5.355 1.00 91.31 83 LYS A C 1
ATOM 657 O O . LYS A 1 83 ? -5.751 10.749 5.936 1.00 91.31 83 LYS A O 1
ATOM 662 N N . LYS A 1 84 ? -4.879 9.965 4.028 1.00 90.75 84 LYS A N 1
ATOM 663 C CA . LYS A 1 84 ? -5.459 11.020 3.177 1.00 90.75 84 LYS A CA 1
ATOM 664 C C . LYS A 1 84 ? -6.961 10.858 2.968 1.00 90.75 84 LYS A C 1
ATOM 666 O O . LYS A 1 84 ? -7.680 11.847 3.064 1.00 90.75 84 LYS A O 1
ATOM 671 N N . GLN A 1 85 ? -7.415 9.638 2.694 1.00 90.12 85 GLN A N 1
ATOM 672 C CA . GLN A 1 85 ? -8.803 9.374 2.315 1.00 90.12 85 GLN A CA 1
ATOM 673 C C . GLN A 1 85 ? -9.708 9.139 3.522 1.00 90.12 85 GLN A C 1
ATOM 675 O O . GLN A 1 85 ? -10.863 9.547 3.480 1.00 90.12 85 GLN A O 1
ATOM 680 N N . HIS A 1 86 ? -9.177 8.564 4.606 1.00 89.94 86 HIS A N 1
ATOM 681 C CA . HIS A 1 86 ? -9.977 8.191 5.782 1.00 89.94 86 HIS A CA 1
ATOM 682 C C . HIS A 1 86 ? -9.602 8.967 7.047 1.00 89.94 86 HIS A C 1
ATOM 684 O O . HIS A 1 86 ? -10.139 8.692 8.113 1.00 89.94 86 HIS A O 1
ATOM 690 N N . ARG A 1 87 ? -8.690 9.950 6.945 1.00 89.06 87 ARG A N 1
ATOM 691 C CA . ARG A 1 87 ? -8.193 10.768 8.074 1.00 89.06 87 ARG A CA 1
ATOM 692 C C . ARG A 1 87 ?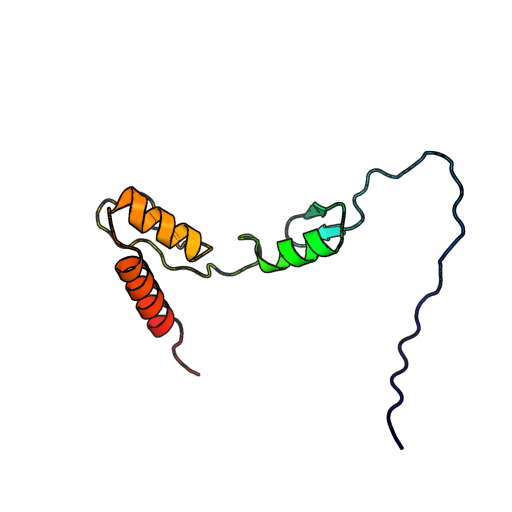 -7.658 9.938 9.252 1.00 89.06 87 ARG A C 1
ATOM 694 O O . ARG A 1 87 ? -7.655 10.409 10.385 1.00 89.06 87 ARG A O 1
ATOM 701 N N . LYS A 1 88 ? -7.190 8.718 8.976 1.00 88.81 88 LYS A N 1
ATOM 702 C CA . LYS A 1 88 ?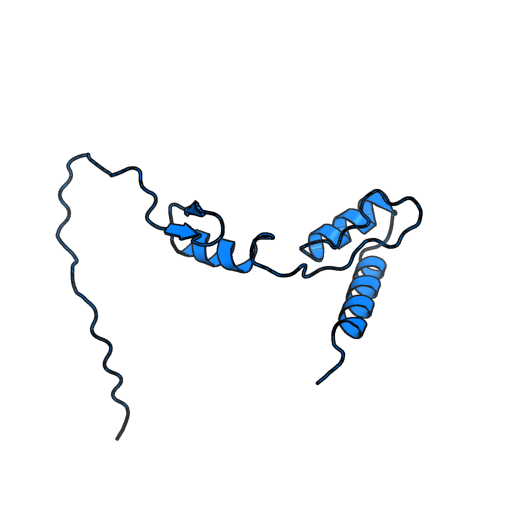 -6.619 7.798 9.965 1.00 88.81 88 LYS A CA 1
ATOM 703 C C . LYS A 1 88 ? -5.200 8.195 10.352 1.00 88.81 88 LYS A C 1
ATOM 705 O O . LYS A 1 88 ? -4.502 8.850 9.574 1.00 88.81 88 LYS A O 1
ATOM 710 N N . THR A 1 89 ? -4.752 7.801 11.538 1.00 91.25 89 THR A N 1
ATOM 711 C CA . THR A 1 89 ? -3.374 8.042 11.987 1.00 91.25 89 THR A CA 1
ATOM 712 C C . THR A 1 89 ? -2.398 7.018 11.400 1.00 91.25 89 THR A C 1
ATOM 714 O O . THR A 1 89 ? -2.774 6.066 10.713 1.00 91.25 89 THR A O 1
ATOM 717 N N . GLY A 1 90 ? -1.095 7.246 11.609 1.00 87.31 90 GLY A N 1
ATOM 718 C CA . GLY A 1 90 ? -0.071 6.267 11.230 1.00 87.31 90 GLY A CA 1
ATOM 719 C C . GLY A 1 90 ? -0.237 4.967 11.988 1.00 87.31 90 GLY A C 1
ATOM 720 O O . GLY A 1 90 ? -0.272 3.918 11.359 1.00 87.31 90 GLY A O 1
ATOM 721 N N . ASP A 1 91 ? -0.434 5.076 13.295 1.00 89.81 91 ASP A N 1
ATOM 722 C CA . ASP A 1 91 ? -0.570 3.943 14.200 1.00 89.81 91 ASP A CA 1
ATOM 723 C C . ASP A 1 91 ? -1.809 3.100 13.876 1.00 89.81 91 ASP A C 1
ATOM 725 O O . ASP A 1 91 ? -1.722 1.877 13.855 1.00 89.81 91 ASP A O 1
ATOM 729 N N . GLU A 1 92 ? -2.935 3.727 13.510 1.00 90.62 92 GLU A N 1
ATOM 730 C CA . GLU A 1 92 ? -4.126 3.002 13.038 1.00 90.62 92 GLU A CA 1
ATOM 731 C C . GLU A 1 92 ? -3.857 2.237 11.731 1.00 90.62 92 GLU A C 1
ATOM 733 O O . GLU A 1 92 ? -4.266 1.085 11.581 1.00 90.62 92 GLU A O 1
ATOM 738 N N . ALA A 1 93 ? -3.150 2.855 10.777 1.00 89.56 93 ALA A N 1
ATOM 739 C CA . ALA A 1 93 ? -2.787 2.195 9.524 1.00 89.56 93 ALA A CA 1
ATOM 740 C C . ALA A 1 93 ? -1.798 1.041 9.755 1.00 89.56 93 ALA A C 1
ATOM 742 O O . ALA A 1 93 ? -1.888 0.002 9.101 1.00 89.56 93 ALA A O 1
ATOM 743 N N . ASP A 1 94 ? -0.852 1.229 10.673 1.00 89.81 94 ASP A N 1
ATOM 744 C CA . ASP A 1 94 ? 0.130 0.231 11.085 1.00 89.81 94 ASP A CA 1
ATOM 745 C C . ASP A 1 94 ? -0.520 -0.964 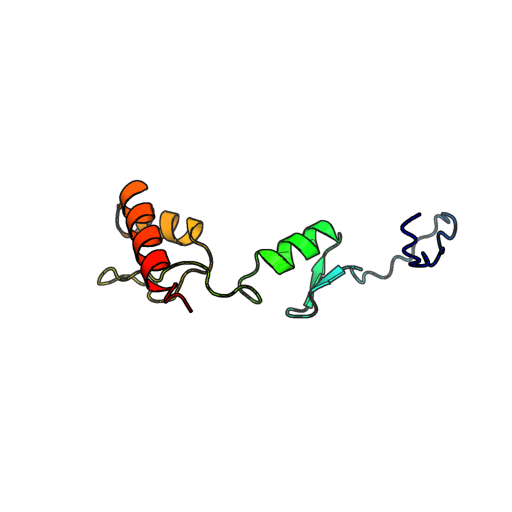11.781 1.00 89.81 94 ASP A C 1
ATOM 747 O O . ASP A 1 94 ? -0.241 -2.103 11.408 1.00 89.81 94 ASP A O 1
ATOM 751 N N . ALA A 1 95 ? -1.442 -0.715 12.712 1.00 91.19 95 ALA A N 1
ATOM 752 C CA . ALA A 1 95 ? -2.229 -1.752 13.368 1.00 91.19 95 ALA A CA 1
ATOM 753 C C . ALA A 1 95 ? -3.040 -2.568 12.350 1.00 91.19 95 ALA A C 1
ATOM 755 O O . ALA A 1 95 ? -3.023 -3.796 12.386 1.00 91.19 95 ALA A O 1
ATOM 756 N N . PHE A 1 96 ? -3.673 -1.900 11.381 1.00 91.19 96 PHE A N 1
ATOM 757 C CA . PHE A 1 96 ? -4.407 -2.571 10.309 1.00 91.19 96 PHE A CA 1
ATOM 758 C C . PHE A 1 96 ? -3.500 -3.444 9.427 1.00 91.19 96 PHE A C 1
ATOM 760 O O . PHE A 1 96 ? -3.858 -4.563 9.062 1.00 91.19 96 PHE A O 1
ATOM 767 N N . ILE A 1 97 ? -2.301 -2.956 9.090 1.00 88.25 97 ILE A N 1
ATOM 768 C CA . ILE A 1 97 ? -1.313 -3.736 8.332 1.00 88.25 97 ILE A CA 1
ATOM 769 C C . ILE A 1 97 ? -0.823 -4.941 9.144 1.00 88.25 97 ILE A C 1
ATOM 771 O O . ILE A 1 97 ? -0.627 -6.010 8.567 1.00 88.25 97 ILE A O 1
ATOM 775 N N . ALA A 1 98 ? -0.598 -4.781 10.449 1.00 88.44 98 ALA A N 1
ATOM 776 C CA . ALA A 1 98 ? -0.152 -5.859 11.327 1.00 88.44 98 ALA A CA 1
ATOM 777 C C . ALA A 1 98 ? -1.207 -6.969 11.437 1.00 88.44 98 ALA A C 1
ATOM 779 O O . ALA A 1 98 ? -0.877 -8.136 11.244 1.00 88.44 98 ALA A O 1
ATOM 780 N N . ASP A 1 99 ? -2.472 -6.600 11.647 1.00 88.44 99 ASP A N 1
ATOM 781 C CA . ASP A 1 99 ? -3.602 -7.533 11.660 1.00 88.44 99 ASP A CA 1
ATOM 782 C C . ASP A 1 99 ? -3.757 -8.266 10.317 1.00 88.44 99 ASP A C 1
ATOM 784 O O . ASP A 1 99 ? -3.886 -9.488 10.273 1.00 88.44 99 ASP A O 1
ATOM 788 N N . TRP A 1 100 ? -3.656 -7.543 9.197 1.00 86.94 100 TRP A N 1
ATOM 789 C CA . TRP A 1 100 ? -3.681 -8.162 7.872 1.00 86.94 100 TRP A CA 1
ATOM 790 C C . TRP A 1 100 ? -2.547 -9.182 7.679 1.00 86.94 100 TRP A C 1
ATOM 792 O O . TRP A 1 100 ? -2.792 -10.272 7.167 1.00 86.94 100 TRP A O 1
ATOM 802 N N . ARG A 1 101 ? -1.322 -8.873 8.124 1.00 83.94 101 ARG A N 1
ATOM 803 C CA . ARG A 1 101 ? -0.185 -9.810 8.056 1.00 83.94 101 ARG A CA 1
ATOM 804 C C . ARG A 1 101 ? -0.395 -11.045 8.923 1.00 83.94 101 ARG A C 1
ATOM 806 O O . ARG A 1 101 ? -0.064 -12.136 8.483 1.00 83.94 101 ARG A O 1
ATOM 813 N N . ALA A 1 102 ? -0.965 -10.877 10.114 1.00 84.81 102 ALA A N 1
ATOM 814 C CA . ALA A 1 102 ? -1.276 -11.991 11.005 1.00 84.81 102 ALA A CA 1
ATOM 815 C C . ALA A 1 102 ? -2.319 -12.951 10.404 1.00 84.81 102 ALA A C 1
ATOM 817 O O . ALA A 1 102 ? -2.304 -14.138 10.708 1.00 84.81 102 ALA A O 1
ATOM 818 N N . ARG A 1 103 ? -3.206 -12.454 9.531 1.00 80.06 103 ARG A N 1
ATOM 819 C CA . ARG A 1 103 ? -4.231 -13.257 8.844 1.00 80.06 103 ARG A CA 1
ATOM 820 C C . ARG A 1 103 ? -3.752 -13.941 7.560 1.00 80.06 103 ARG A C 1
ATOM 822 O O . ARG A 1 103 ? -4.337 -14.945 7.171 1.00 80.06 103 ARG A O 1
ATOM 829 N N . GLU A 1 104 ? -2.733 -13.404 6.888 1.00 67.88 104 GLU A N 1
ATOM 830 C CA . GLU A 1 104 ? -2.189 -13.961 5.633 1.00 67.88 104 GLU A CA 1
ATOM 831 C C . GLU A 1 104 ? -1.059 -14.979 5.855 1.00 67.88 104 GLU A C 1
ATOM 833 O O . GLU A 1 104 ? -0.611 -15.592 4.891 1.00 67.88 104 GLU A O 1
ATOM 838 N N . GLU A 1 105 ? -0.640 -15.197 7.104 1.00 61.25 105 GLU A N 1
ATOM 839 C CA . GLU A 1 105 ? 0.260 -16.282 7.519 1.00 61.25 105 GLU A CA 1
ATOM 840 C C . GLU A 1 105 ? -0.535 -17.393 8.242 1.00 61.25 105 GLU A C 1
ATOM 842 O O . GLU A 1 105 ? -0.402 -17.558 9.459 1.00 61.25 105 GLU A O 1
ATOM 847 N N . PRO A 1 106 ? -1.385 -18.186 7.555 1.00 51.22 106 PRO A N 1
ATOM 848 C CA . PRO A 1 106 ? -1.751 -19.487 8.083 1.00 51.22 106 PRO A CA 1
ATOM 849 C C . PRO A 1 106 ? -0.490 -20.348 8.001 1.00 51.22 106 PRO A C 1
ATOM 851 O O . PRO A 1 106 ? -0.161 -20.881 6.945 1.00 51.22 106 PRO A O 1
ATOM 854 N N . GLY A 1 107 ? 0.258 -20.403 9.101 1.00 60.69 107 GLY A N 1
ATOM 855 C CA . GLY A 1 107 ? 1.460 -21.215 9.196 1.00 60.69 107 GLY A CA 1
ATOM 856 C C . GLY A 1 107 ? 1.193 -22.651 8.748 1.00 60.69 107 GLY A C 1
ATOM 857 O O . GLY A 1 107 ? 0.395 -23.355 9.371 1.00 60.69 107 GLY A O 1
ATOM 858 N N . PHE A 1 108 ? 1.878 -23.061 7.682 1.00 38.22 108 PHE A N 1
ATOM 859 C CA . PHE A 1 108 ? 2.259 -24.441 7.415 1.00 38.22 108 PHE A CA 1
ATOM 860 C C . PHE A 1 108 ? 3.502 -24.476 6.522 1.00 38.22 108 PHE A C 1
ATOM 862 O O . PHE A 1 108 ? 3.449 -23.897 5.413 1.00 38.22 108 PHE A O 1
#

pLDDT: mean 71.37, std 16.62, range [30.84, 91.5]

Organism: NCBI:txid42249

Foldseek 3Di:
DDDDDDDDDPDDPDDDDDDDDDPPQQPQADPQPRDGDNDPVVNVVCCVQPPSNQDLLAQFDPDPPDPTRDRHSDLVVQLVCCCPVVVDDSVVSVVVRVVVVVVVCPDD

Sequence (108 aa):
SPSNYPYQIPLACAPLDTTADRPSNPPYICEICETKFGRETDLKRHKRTTKKHSPPSGPACTEPGCKHPARFTRVDNFKHHFKKQHRKTGDEADAFIADWRAREEPGF

Secondary structure (DSSP, 8-state):
--------------------------SEE-TTT--EESSHHHHHHHHHH-TTTS---SPBP-STT-S--SBPSSHHHHHHHHHHHH---HHHHHHHHHHHHHHH----

InterPro domains:
  IPR013087 Zinc finger C2H2-type [PS50157] (28-58)
  IPR013087 Zinc finger C2H2-type [SM00355] (28-53)
  IPR013087 Zinc finger C2H2-type [SM00355] (59-86)
  IPR036236 Zinc finger C2H2 superfamily [SSF57667] (27-50)